Protein AF-A0A8T4HZS8-F1 (afdb_monomer_lite)

Structure (mmCIF, N/CA/C/O backbone):
data_AF-A0A8T4HZS8-F1
#
_entry.id   AF-A0A8T4HZS8-F1
#
loop_
_atom_site.group_PDB
_atom_site.id
_atom_site.type_symbol
_atom_site.label_atom_id
_atom_site.label_alt_id
_atom_site.label_comp_id
_atom_site.label_asym_id
_atom_site.label_entity_id
_atom_site.label_seq_id
_atom_site.pdbx_PDB_ins_code
_atom_site.Cartn_x
_atom_site.Cartn_y
_atom_site.Cartn_z
_atom_site.occupancy
_atom_site.B_iso_or_equiv
_atom_site.auth_seq_id
_atom_site.auth_comp_id
_atom_site.auth_asym_id
_atom_site.auth_atom_id
_atom_site.pdbx_PDB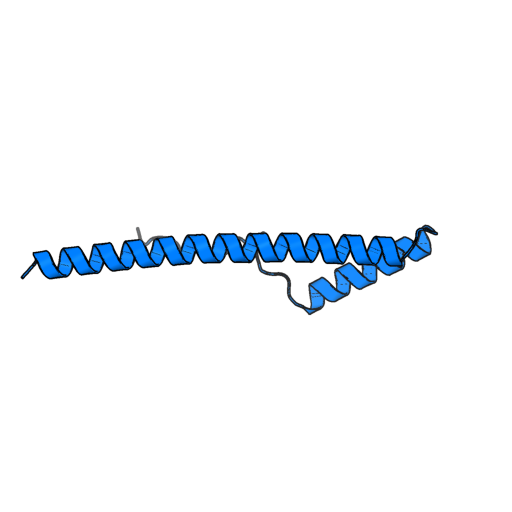_model_num
ATOM 1 N N . THR A 1 1 ? 1.312 -15.686 34.376 1.00 45.09 1 THR A N 1
ATOM 2 C CA . THR A 1 1 ? 2.400 -15.305 33.451 1.00 45.09 1 THR A CA 1
ATOM 3 C C . THR A 1 1 ? 2.007 -13.997 32.793 1.00 45.09 1 THR A C 1
ATOM 5 O O . THR A 1 1 ? 0.875 -13.920 32.331 1.00 45.09 1 THR A O 1
ATOM 8 N N . PRO A 1 2 ? 2.835 -12.938 32.828 1.00 39.00 2 PRO A N 1
ATOM 9 C CA . PRO A 1 2 ? 2.493 -11.698 32.139 1.00 39.00 2 PRO A CA 1
ATOM 10 C C . PRO A 1 2 ? 2.505 -11.963 30.630 1.00 39.00 2 PRO A C 1
ATOM 12 O O . PRO A 1 2 ? 3.385 -12.671 30.140 1.00 39.00 2 PRO A O 1
ATOM 15 N N . ALA A 1 3 ? 1.494 -11.461 29.919 1.00 42.94 3 ALA A N 1
ATOM 16 C CA . ALA A 1 3 ? 1.421 -11.569 28.469 1.00 42.94 3 ALA A CA 1
ATOM 17 C C . ALA A 1 3 ? 2.682 -10.934 27.869 1.00 42.94 3 ALA A C 1
ATOM 19 O O . ALA A 1 3 ? 3.007 -9.787 28.180 1.00 42.94 3 ALA A O 1
ATOM 20 N N . ALA A 1 4 ? 3.418 -11.702 27.064 1.00 51.88 4 ALA A N 1
ATOM 21 C CA . ALA A 1 4 ? 4.544 -11.166 26.320 1.00 51.88 4 ALA A CA 1
ATOM 22 C C . ALA A 1 4 ? 4.036 -10.004 25.446 1.00 51.88 4 ALA A C 1
ATOM 24 O O . ALA A 1 4 ? 2.973 -10.147 24.833 1.00 51.88 4 ALA A O 1
ATOM 25 N N . PRO A 1 5 ? 4.737 -8.857 25.401 1.00 51.09 5 PRO A N 1
ATOM 26 C CA . PRO A 1 5 ? 4.378 -7.789 24.482 1.00 51.09 5 PRO A CA 1
ATOM 27 C C . PRO A 1 5 ? 4.407 -8.360 23.064 1.00 51.09 5 PRO A C 1
ATOM 29 O O . PRO A 1 5 ? 5.390 -8.995 22.679 1.00 51.09 5 PRO A O 1
ATOM 32 N N . CYS A 1 6 ? 3.317 -8.176 22.318 1.00 50.25 6 CYS A N 1
ATOM 33 C CA . CYS A 1 6 ? 3.264 -8.510 20.902 1.00 50.25 6 CYS A CA 1
ATOM 34 C C . CYS A 1 6 ? 4.414 -7.766 20.217 1.00 50.25 6 CYS A C 1
ATOM 36 O O . CYS A 1 6 ? 4.366 -6.542 20.081 1.00 50.25 6 CYS A O 1
ATOM 38 N N . LEU A 1 7 ? 5.477 -8.490 19.865 1.00 51.25 7 LEU A N 1
ATOM 39 C CA . LEU A 1 7 ? 6.534 -7.957 19.020 1.00 51.25 7 LEU A CA 1
ATOM 40 C C . LEU A 1 7 ? 5.867 -7.513 17.712 1.00 51.25 7 LEU A C 1
ATOM 42 O O . LEU A 1 7 ? 5.051 -8.273 17.185 1.00 51.25 7 LEU A O 1
ATOM 46 N N . PRO A 1 8 ? 6.145 -6.300 17.205 1.00 51.38 8 PRO A N 1
ATOM 47 C CA . PRO A 1 8 ? 5.705 -5.949 15.867 1.00 51.38 8 PRO A CA 1
ATOM 48 C C . PRO A 1 8 ? 6.288 -6.992 14.911 1.00 51.38 8 PRO A C 1
ATOM 50 O O . PRO A 1 8 ? 7.489 -7.267 14.956 1.00 51.38 8 PRO A O 1
ATOM 53 N N . ASP A 1 9 ? 5.436 -7.616 14.097 1.00 49.38 9 ASP A N 1
ATOM 54 C CA . ASP A 1 9 ? 5.879 -8.482 13.009 1.00 49.38 9 ASP A CA 1
ATOM 55 C C . ASP A 1 9 ? 6.813 -7.656 12.119 1.00 49.38 9 ASP A C 1
ATOM 57 O O . ASP A 1 9 ? 6.357 -6.816 11.341 1.00 49.38 9 ASP A O 1
ATOM 61 N N . ALA A 1 10 ? 8.125 -7.877 12.239 1.00 50.88 10 ALA A N 1
ATOM 62 C CA . ALA A 1 10 ? 9.141 -7.157 11.469 1.00 50.88 10 ALA A CA 1
ATOM 63 C C . ALA A 1 10 ? 8.927 -7.302 9.948 1.00 50.88 10 ALA A C 1
ATOM 65 O O . ALA A 1 10 ? 9.413 -6.493 9.163 1.00 50.88 10 ALA A O 1
ATOM 66 N N . GLU A 1 11 ? 8.161 -8.313 9.529 1.00 53.09 11 GLU A N 1
ATOM 67 C CA . GLU A 1 11 ? 7.802 -8.576 8.135 1.00 53.09 11 GLU A CA 1
ATOM 68 C C . GLU A 1 11 ? 6.67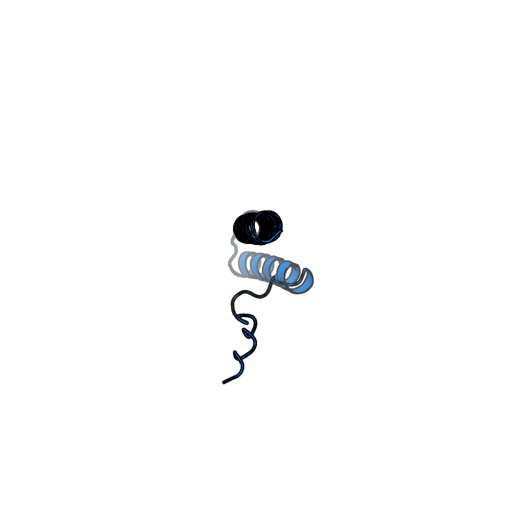4 -7.681 7.587 1.00 53.09 11 GLU A C 1
ATOM 70 O O . GLU A 1 11 ? 6.431 -7.685 6.382 1.00 53.09 11 GLU A O 1
ATOM 75 N N . ASN A 1 12 ? 5.986 -6.899 8.429 1.00 52.28 12 ASN A N 1
ATOM 76 C CA . ASN A 1 12 ? 4.905 -5.990 8.017 1.00 52.28 12 ASN A CA 1
ATOM 77 C C . ASN A 1 12 ? 5.166 -4.523 8.403 1.00 52.28 12 ASN A C 1
ATOM 79 O O . ASN A 1 12 ? 4.228 -3.722 8.408 1.00 52.28 12 ASN A O 1
ATOM 83 N N . GLU A 1 13 ? 6.408 -4.145 8.728 1.00 63.12 13 GLU A N 1
ATOM 84 C CA . GLU A 1 13 ? 6.698 -2.739 9.014 1.00 63.12 13 GLU A CA 1
ATOM 85 C C . GLU A 1 13 ? 6.425 -1.854 7.782 1.00 63.12 13 GLU A C 1
ATOM 87 O O . GLU A 1 13 ? 6.841 -2.193 6.665 1.00 63.12 13 GLU A O 1
ATOM 92 N N . PRO A 1 14 ? 5.744 -0.704 7.958 1.00 66.38 14 PRO A N 1
ATOM 93 C CA . PRO A 1 14 ? 5.478 0.210 6.860 1.00 66.38 14 PRO A CA 1
ATOM 94 C C . PRO A 1 14 ? 6.796 0.673 6.245 1.00 66.38 14 PRO A C 1
ATOM 96 O O . PRO A 1 14 ? 7.645 1.255 6.925 1.00 66.38 14 PRO A O 1
ATOM 99 N N . GLN A 1 15 ? 6.969 0.463 4.939 1.00 73.44 15 GLN A N 1
ATOM 100 C CA . GLN A 1 15 ? 8.185 0.906 4.261 1.00 73.44 15 GLN A CA 1
ATOM 101 C C . GLN A 1 15 ? 8.366 2.417 4.419 1.00 73.44 15 GLN A C 1
ATOM 103 O O . GLN A 1 15 ? 7.461 3.219 4.158 1.00 73.44 15 GLN A O 1
ATOM 108 N N . THR A 1 16 ? 9.568 2.839 4.790 1.00 83.12 16 THR A N 1
ATOM 109 C CA . THR A 1 16 ? 9.892 4.264 4.860 1.00 83.12 16 THR A CA 1
ATOM 110 C C . THR A 1 16 ? 9.830 4.892 3.466 1.00 83.12 16 T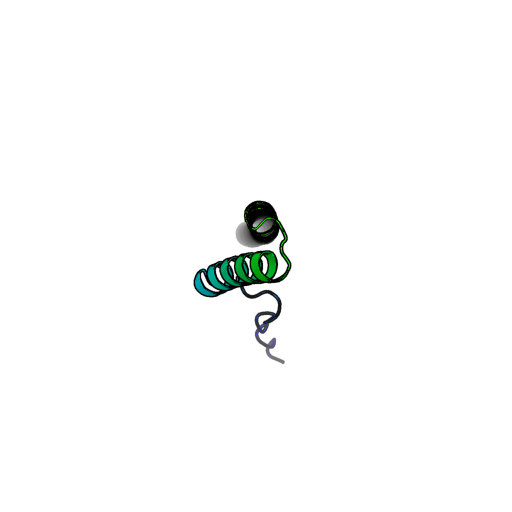HR A C 1
ATOM 112 O O . THR A 1 16 ? 10.039 4.234 2.443 1.00 83.12 16 THR A O 1
ATOM 115 N N . GLY A 1 17 ? 9.592 6.204 3.393 1.00 82.50 17 GLY A N 1
ATOM 116 C CA . GLY A 1 17 ? 9.620 6.914 2.109 1.00 82.50 17 GLY A CA 1
ATOM 117 C C . GLY A 1 17 ? 10.969 6.798 1.381 1.00 82.50 17 GLY A C 1
ATOM 118 O O . GLY A 1 17 ? 11.011 6.873 0.158 1.00 82.50 17 GLY A O 1
ATOM 119 N N . ALA A 1 18 ? 12.072 6.590 2.110 1.00 88.12 18 ALA A N 1
ATOM 120 C CA . ALA A 1 18 ? 13.386 6.346 1.518 1.00 88.12 18 ALA A CA 1
ATOM 121 C C . ALA A 1 18 ? 13.472 4.970 0.841 1.00 88.12 18 ALA A C 1
ATOM 123 O O . ALA A 1 18 ? 13.947 4.887 -0.287 1.00 88.12 18 ALA A O 1
ATOM 124 N N . GLN A 1 19 ? 12.954 3.921 1.487 1.00 89.00 19 GLN A N 1
ATOM 125 C CA . GLN A 1 19 ? 12.916 2.565 0.924 1.00 89.00 19 GLN A CA 1
ATOM 126 C C . GLN A 1 19 ? 12.061 2.499 -0.347 1.00 89.00 19 GLN A C 1
ATOM 128 O O . GLN A 1 19 ? 12.476 1.897 -1.334 1.00 89.00 19 GLN A O 1
ATOM 133 N N . ARG A 1 20 ? 10.912 3.185 -0.359 1.00 89.38 20 ARG A N 1
ATOM 134 C CA . ARG A 1 20 ? 10.038 3.283 -1.541 1.00 89.38 20 ARG A CA 1
ATOM 135 C C . ARG A 1 20 ? 10.728 3.948 -2.731 1.00 89.38 20 ARG A C 1
ATOM 137 O O . ARG A 1 20 ? 10.817 3.375 -3.815 1.00 89.38 20 ARG A O 1
ATOM 144 N N . ARG A 1 21 ? 11.350 5.112 -2.505 1.00 91.81 21 ARG A N 1
ATOM 145 C CA . ARG A 1 21 ? 12.146 5.792 -3.545 1.00 91.81 21 ARG A CA 1
ATOM 146 C C . ARG A 1 21 ? 13.283 4.919 -4.071 1.00 91.81 21 ARG A C 1
ATOM 148 O O . ARG A 1 21 ? 13.576 4.973 -5.262 1.00 91.81 21 ARG A O 1
ATOM 155 N N . GLU A 1 22 ? 13.902 4.118 -3.209 1.00 93.75 22 GLU A N 1
ATOM 156 C CA . GLU A 1 22 ? 14.972 3.213 -3.616 1.00 93.75 22 GLU A CA 1
ATOM 157 C C . GLU A 1 22 ? 14.469 2.042 -4.470 1.00 93.75 22 GLU A C 1
ATOM 159 O O . GLU A 1 22 ? 15.096 1.727 -5.482 1.00 93.75 22 GLU A O 1
ATOM 164 N N . ARG A 1 23 ? 13.314 1.446 -4.135 1.00 92.31 23 ARG A N 1
ATOM 165 C CA . ARG A 1 23 ? 12.658 0.422 -4.972 1.00 92.31 23 ARG A CA 1
ATOM 166 C C . ARG A 1 23 ? 12.326 0.974 -6.353 1.00 92.31 23 ARG A C 1
ATOM 168 O O . ARG A 1 23 ? 12.683 0.355 -7.352 1.00 92.31 23 ARG A O 1
ATOM 175 N N . PHE A 1 24 ? 11.715 2.158 -6.405 1.00 93.50 24 PHE A N 1
ATOM 176 C CA . PHE A 1 24 ? 11.397 2.836 -7.661 1.00 93.50 24 PHE A CA 1
ATOM 177 C C . PHE A 1 24 ? 12.651 3.078 -8.505 1.00 93.50 24 PHE A C 1
ATOM 179 O O . PHE A 1 24 ? 12.714 2.687 -9.670 1.00 93.50 24 PHE A O 1
ATOM 186 N N . ARG A 1 25 ? 13.685 3.669 -7.897 1.00 96.06 25 ARG A N 1
ATOM 187 C CA . ARG A 1 25 ? 14.962 3.957 -8.554 1.00 96.06 25 ARG A CA 1
ATOM 188 C C . ARG A 1 25 ? 15.605 2.687 -9.110 1.00 96.06 25 ARG A C 1
ATOM 190 O O . ARG A 1 25 ? 16.023 2.665 -10.263 1.00 96.06 25 ARG A O 1
ATOM 197 N N . THR A 1 26 ? 15.647 1.631 -8.305 1.00 96.44 26 THR A N 1
ATOM 198 C CA . THR A 1 26 ? 16.232 0.341 -8.685 1.00 96.44 26 THR A CA 1
ATOM 199 C C . THR A 1 26 ? 15.476 -0.299 -9.846 1.00 96.44 26 THR A C 1
ATOM 201 O O . THR A 1 26 ? 16.105 -0.760 -10.793 1.00 96.44 26 THR A O 1
ATOM 204 N N . ALA A 1 27 ? 14.141 -0.294 -9.814 1.00 94.38 27 ALA A N 1
ATOM 205 C CA . ALA A 1 27 ? 13.326 -0.861 -10.886 1.00 94.38 27 ALA A CA 1
ATOM 206 C C . ALA A 1 27 ? 13.538 -0.132 -12.220 1.00 94.38 27 ALA A C 1
ATOM 208 O O . ALA A 1 27 ? 13.705 -0.777 -13.252 1.00 94.38 27 ALA A O 1
ATOM 209 N N . VAL A 1 28 ? 13.598 1.202 -12.189 1.00 96.44 28 VAL A N 1
ATOM 210 C CA . VAL A 1 28 ? 13.868 2.013 -13.383 1.00 96.44 28 VAL A CA 1
ATOM 211 C C . VAL A 1 28 ? 15.266 1.732 -13.937 1.00 96.44 28 VAL A C 1
ATOM 213 O O . VAL A 1 28 ? 15.407 1.532 -15.141 1.00 96.44 28 VAL A O 1
ATOM 216 N N . TYR A 1 29 ? 16.296 1.658 -13.087 1.00 97.00 29 TYR A N 1
ATOM 217 C CA . TYR A 1 29 ? 17.648 1.330 -13.551 1.00 97.00 29 TYR A CA 1
ATOM 218 C C . TYR A 1 29 ? 17.740 -0.073 -14.154 1.00 97.00 29 TYR A C 1
ATOM 220 O O . TYR A 1 29 ? 18.322 -0.232 -15.222 1.00 97.00 29 TYR A O 1
ATOM 228 N N . GLN A 1 30 ? 17.118 -1.072 -13.528 1.00 96.12 30 GLN A N 1
ATOM 229 C CA . GLN A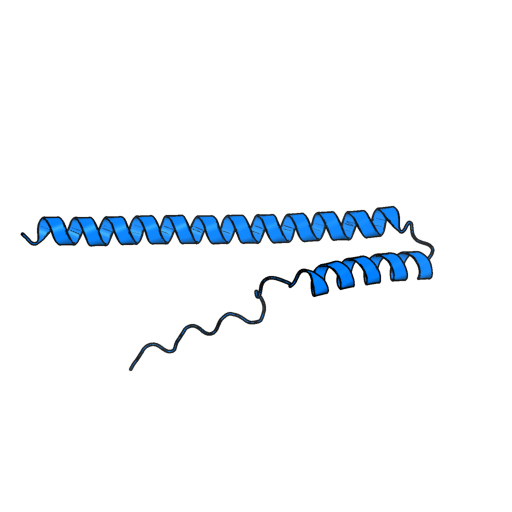 1 30 ? 17.105 -2.435 -14.064 1.00 96.12 30 GLN A CA 1
ATOM 230 C C . GLN A 1 30 ? 16.368 -2.531 -15.402 1.00 96.12 30 GLN A C 1
ATOM 232 O O . GLN A 1 30 ? 16.795 -3.289 -16.269 1.00 96.12 30 GLN A O 1
ATOM 237 N N . ALA A 1 31 ? 15.284 -1.773 -15.586 1.00 96.00 31 ALA A N 1
ATOM 238 C CA . ALA A 1 31 ? 14.581 -1.712 -16.865 1.00 96.00 31 ALA A CA 1
ATOM 239 C C . ALA A 1 31 ? 15.492 -1.153 -17.968 1.00 96.00 31 ALA A C 1
ATOM 241 O O . ALA A 1 31 ? 15.601 -1.745 -19.038 1.00 96.00 31 ALA A O 1
ATOM 242 N N . ILE A 1 32 ? 16.233 -0.080 -17.669 1.00 95.38 32 ILE A N 1
ATOM 243 C CA . ILE A 1 32 ? 17.212 0.501 -18.598 1.00 95.38 32 ILE A CA 1
ATOM 244 C C . ILE A 1 32 ? 18.310 -0.513 -18.950 1.00 95.38 32 ILE A C 1
ATOM 246 O O . ILE A 1 32 ? 18.634 -0.672 -20.124 1.00 95.38 32 ILE A O 1
ATOM 250 N N . GLU A 1 33 ? 18.867 -1.223 -17.964 1.00 97.00 33 GLU A N 1
ATOM 251 C CA . GLU A 1 33 ? 19.913 -2.236 -18.189 1.00 97.00 33 GLU A CA 1
ATOM 252 C C . GLU A 1 33 ? 19.436 -3.412 -19.052 1.00 97.00 33 GLU A C 1
ATOM 254 O O . GLU A 1 33 ? 20.223 -3.985 -19.806 1.00 97.00 33 GLU A O 1
ATOM 259 N N . ARG A 1 34 ? 18.151 -3.766 -18.959 1.00 95.69 34 ARG A N 1
ATOM 260 C CA . ARG A 1 34 ? 17.533 -4.842 -19.747 1.00 95.69 34 ARG A CA 1
ATOM 261 C C . ARG A 1 34 ? 17.053 -4.388 -21.127 1.00 95.69 34 ARG A C 1
ATOM 263 O O . ARG A 1 34 ? 16.766 -5.239 -21.964 1.00 95.69 34 ARG A O 1
ATOM 270 N N . GLY A 1 35 ? 17.008 -3.078 -21.378 1.00 95.62 35 GLY A N 1
ATOM 271 C CA . GLY A 1 35 ? 16.421 -2.506 -22.591 1.00 95.62 35 GLY A CA 1
ATOM 272 C C . GLY A 1 35 ? 14.886 -2.512 -22.599 1.00 95.62 35 GLY A C 1
ATOM 273 O O . GLY A 1 35 ? 14.294 -2.386 -23.669 1.00 95.62 35 GLY A O 1
ATOM 274 N N . ASP A 1 36 ? 14.259 -2.658 -21.429 1.00 95.81 36 ASP A N 1
ATOM 275 C CA . ASP A 1 36 ? 12.810 -2.556 -21.235 1.00 95.81 36 ASP A CA 1
ATOM 276 C C . ASP A 1 36 ? 12.369 -1.078 -21.174 1.00 95.81 36 ASP A C 1
ATOM 278 O O . ASP A 1 36 ? 13.194 -0.173 -21.010 1.00 95.81 36 ASP A O 1
ATOM 282 N N . ASP A 1 37 ? 11.060 -0.806 -21.261 1.00 96.38 37 ASP A N 1
ATOM 283 C CA . ASP A 1 37 ? 10.531 0.553 -21.090 1.00 96.38 37 ASP A CA 1
ATOM 284 C C . ASP A 1 37 ? 10.595 0.987 -19.605 1.00 96.38 37 ASP A C 1
ATOM 286 O O . ASP A 1 37 ? 9.855 0.457 -18.763 1.00 96.38 37 ASP A O 1
ATOM 290 N N . PRO A 1 38 ? 11.423 1.989 -19.240 1.00 94.31 38 PRO A N 1
ATOM 291 C CA . PRO A 1 38 ? 11.504 2.475 -17.866 1.00 94.31 38 PRO A CA 1
ATOM 292 C C . PRO A 1 38 ? 10.189 3.088 -17.369 1.00 94.31 38 PRO A C 1
ATOM 294 O O . PRO A 1 38 ? 9.947 3.101 -16.160 1.00 94.31 38 PRO A O 1
ATOM 297 N N . ALA A 1 39 ? 9.331 3.594 -18.261 1.00 95.25 39 ALA A N 1
ATOM 298 C CA . ALA A 1 39 ? 8.034 4.144 -17.882 1.00 95.25 39 ALA A CA 1
ATOM 299 C C . ALA A 1 39 ? 7.060 3.043 -17.444 1.00 95.25 39 ALA A C 1
ATOM 301 O O . ALA A 1 39 ? 6.288 3.244 -16.504 1.00 95.25 39 ALA A O 1
ATOM 302 N N . GLU A 1 40 ? 7.112 1.876 -18.085 1.00 95.75 40 GLU A N 1
ATOM 303 C CA . GLU A 1 40 ? 6.317 0.712 -17.696 1.00 95.75 40 GLU A CA 1
ATOM 304 C C . GLU A 1 40 ? 6.793 0.146 -16.353 1.00 95.75 40 GLU A C 1
ATOM 306 O O . GLU A 1 40 ? 5.981 -0.062 -15.450 1.00 95.75 40 GLU A O 1
ATOM 311 N N . ALA A 1 41 ? 8.109 0.022 -16.157 1.00 94.81 41 ALA A N 1
ATOM 312 C CA . ALA A 1 41 ? 8.682 -0.395 -14.876 1.00 94.81 41 ALA A CA 1
ATOM 313 C C . ALA A 1 41 ? 8.332 0.572 -13.728 1.00 94.81 41 ALA A C 1
ATOM 315 O O . ALA A 1 41 ? 7.961 0.141 -12.634 1.00 94.81 41 ALA A O 1
ATOM 316 N N . ALA A 1 42 ? 8.388 1.885 -13.979 1.00 94.25 42 ALA A N 1
ATOM 317 C CA . ALA A 1 42 ? 7.982 2.908 -13.019 1.00 94.25 42 ALA A CA 1
ATOM 318 C C . ALA A 1 42 ? 6.501 2.785 -12.623 1.00 94.25 42 ALA A C 1
ATOM 320 O O . ALA A 1 42 ? 6.167 2.885 -11.440 1.00 94.25 42 ALA A O 1
ATOM 321 N N . ARG A 1 43 ? 5.613 2.548 -13.599 1.00 95.94 43 ARG A N 1
ATOM 322 C CA . ARG A 1 43 ? 4.178 2.337 -13.350 1.00 95.94 43 ARG A CA 1
ATOM 323 C C . ARG A 1 43 ? 3.930 1.080 -12.531 1.00 95.94 43 ARG A C 1
ATOM 325 O O . ARG A 1 43 ? 3.211 1.154 -11.544 1.00 95.94 43 ARG A O 1
ATOM 332 N N . ALA A 1 44 ? 4.582 -0.030 -12.875 1.00 95.06 44 ALA A N 1
ATOM 333 C CA . ALA A 1 44 ? 4.436 -1.284 -12.143 1.00 95.06 44 ALA A CA 1
ATOM 334 C C . ALA A 1 44 ? 4.809 -1.137 -10.657 1.00 95.06 44 ALA A C 1
ATOM 336 O O . ALA A 1 44 ? 4.099 -1.646 -9.788 1.00 95.06 44 ALA A O 1
ATOM 337 N N . VAL A 1 45 ? 5.881 -0.396 -10.345 1.00 95.12 45 VAL A N 1
ATOM 338 C CA . VAL A 1 45 ? 6.237 -0.094 -8.948 1.00 95.12 45 VAL A CA 1
ATOM 339 C C . VAL A 1 45 ? 5.189 0.794 -8.283 1.00 95.12 45 VAL A C 1
ATOM 341 O O . VAL A 1 45 ? 4.769 0.492 -7.169 1.00 95.12 45 VAL A O 1
ATOM 344 N N . ALA A 1 46 ? 4.745 1.862 -8.947 1.00 92.62 46 ALA A N 1
ATOM 345 C CA . ALA A 1 46 ? 3.747 2.770 -8.384 1.00 92.62 46 ALA A CA 1
ATOM 346 C C . ALA A 1 46 ? 2.410 2.064 -8.091 1.00 92.62 46 ALA A C 1
ATOM 348 O O . ALA A 1 46 ? 1.814 2.282 -7.034 1.00 92.62 46 ALA A O 1
ATOM 349 N N . ASP A 1 47 ? 1.966 1.182 -8.987 1.00 95.44 47 ASP A N 1
ATOM 350 C CA . ASP A 1 47 ? 0.740 0.400 -8.822 1.00 95.44 47 ASP A CA 1
ATOM 351 C C . ASP A 1 47 ? 0.864 -0.595 -7.661 1.00 95.44 47 ASP A C 1
ATOM 353 O O . ASP A 1 47 ? -0.053 -0.713 -6.841 1.00 95.44 47 ASP A O 1
ATOM 357 N N . ALA A 1 48 ? 2.015 -1.267 -7.539 1.00 92.50 48 ALA A N 1
ATOM 358 C CA . ALA A 1 48 ? 2.301 -2.156 -6.416 1.00 92.50 48 ALA A CA 1
ATOM 359 C C . ALA A 1 48 ? 2.308 -1.394 -5.080 1.00 92.50 48 ALA A C 1
ATOM 361 O O . ALA A 1 48 ? 1.643 -1.813 -4.131 1.00 92.50 48 ALA A O 1
ATOM 362 N N . GLU A 1 49 ? 2.974 -0.237 -5.013 1.00 91.44 49 GLU A N 1
ATOM 363 C CA . GLU A 1 49 ? 2.982 0.611 -3.815 1.00 91.44 49 GLU A CA 1
ATOM 364 C C . GLU A 1 49 ? 1.575 1.099 -3.450 1.00 91.44 49 GLU A C 1
ATOM 366 O O . GLU A 1 49 ? 1.198 1.128 -2.275 1.00 91.44 49 GLU A O 1
ATOM 371 N N . GLN A 1 50 ? 0.764 1.462 -4.445 1.00 92.50 50 GLN A N 1
ATOM 372 C CA . GLN A 1 50 ? -0.611 1.882 -4.208 1.00 92.50 50 GLN A CA 1
ATOM 373 C C . GLN A 1 50 ? -1.475 0.731 -3.674 1.00 92.50 50 GLN A C 1
ATOM 375 O O . GLN A 1 50 ? -2.322 0.957 -2.804 1.00 92.50 50 GLN A O 1
ATOM 380 N N . ALA A 1 51 ? -1.283 -0.490 -4.175 1.00 92.75 51 ALA A N 1
ATOM 381 C CA . ALA A 1 51 ? -1.971 -1.674 -3.675 1.00 92.75 51 ALA A CA 1
ATOM 382 C C . ALA A 1 51 ? -1.567 -1.998 -2.226 1.00 92.75 51 ALA A C 1
ATOM 384 O O . ALA A 1 51 ? -2.448 -2.213 -1.390 1.00 92.75 51 ALA A O 1
ATOM 385 N N . GLU A 1 52 ? -0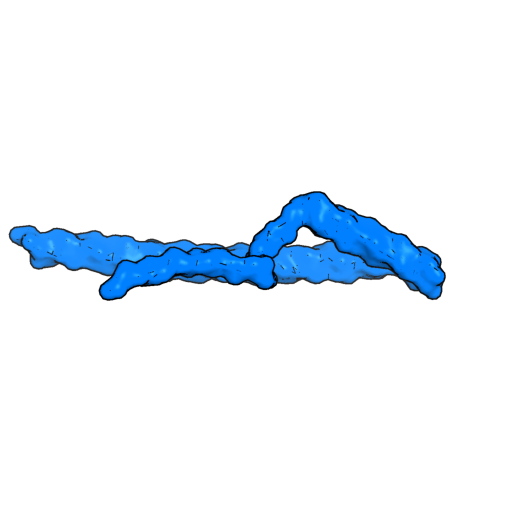.267 -1.952 -1.912 1.00 89.44 52 GLU A N 1
ATOM 386 C CA . GLU A 1 52 ? 0.269 -2.137 -0.554 1.00 89.44 52 GLU A CA 1
ATOM 387 C C . GLU A 1 52 ? -0.345 -1.111 0.423 1.00 89.44 52 GLU A C 1
ATOM 389 O O . GLU A 1 52 ? -0.907 -1.487 1.453 1.00 89.44 52 GLU A O 1
ATOM 394 N N . LEU A 1 53 ? -0.354 0.177 0.056 1.00 89.56 53 LEU A N 1
ATOM 395 C CA . LEU A 1 53 ? -0.941 1.254 0.866 1.00 89.56 53 LEU A CA 1
ATOM 396 C C . LEU A 1 53 ? -2.450 1.094 1.089 1.00 89.56 53 LEU A C 1
ATOM 398 O O . LEU A 1 53 ? -2.962 1.388 2.171 1.00 89.56 53 LEU A O 1
ATOM 402 N N . ARG A 1 54 ? -3.192 0.644 0.069 1.00 92.88 54 ARG A N 1
ATOM 403 C CA . ARG A 1 54 ? -4.632 0.367 0.205 1.00 92.88 54 ARG A CA 1
ATOM 404 C C . ARG A 1 54 ? -4.874 -0.777 1.184 1.00 92.88 54 ARG A C 1
ATOM 406 O O . ARG A 1 54 ? -5.738 -0.644 2.046 1.00 92.88 54 ARG A O 1
ATOM 413 N N . ALA A 1 55 ? -4.095 -1.852 1.085 1.00 90.38 55 ALA A N 1
ATOM 414 C CA . ALA A 1 55 ? -4.193 -2.982 2.001 1.00 90.38 55 ALA A CA 1
ATOM 415 C C . ALA A 1 55 ? -3.871 -2.571 3.448 1.00 90.38 55 ALA A C 1
ATOM 417 O O . ALA A 1 55 ? -4.598 -2.946 4.366 1.00 90.38 55 ALA A O 1
ATOM 418 N N . GLU A 1 56 ? -2.832 -1.758 3.658 1.00 89.88 56 GLU A N 1
ATOM 419 C CA . GLU A 1 56 ? -2.474 -1.226 4.977 1.00 89.88 56 GLU A CA 1
ATOM 420 C C . GLU A 1 56 ? -3.601 -0.366 5.565 1.00 89.88 56 GLU A C 1
ATOM 422 O O . GLU A 1 56 ? -4.026 -0.579 6.703 1.00 89.88 56 GLU A O 1
ATOM 427 N N . ARG A 1 57 ? -4.159 0.550 4.764 1.00 93.69 57 ARG A N 1
ATOM 428 C CA . ARG A 1 57 ? -5.310 1.374 5.157 1.00 93.69 57 ARG A CA 1
ATOM 429 C C . ARG A 1 57 ? -6.509 0.515 5.557 1.00 93.69 57 ARG A C 1
ATOM 431 O O . ARG A 1 57 ? -7.156 0.799 6.563 1.00 93.69 57 ARG A O 1
ATOM 438 N N . ASP A 1 58 ? -6.828 -0.508 4.772 1.00 95.69 58 ASP A N 1
ATOM 439 C CA . ASP A 1 58 ? -7.996 -1.355 5.018 1.00 95.69 58 ASP A CA 1
ATOM 440 C C . ASP A 1 58 ? -7.816 -2.201 6.289 1.00 95.69 58 ASP A C 1
ATOM 442 O O . ASP A 1 58 ? -8.751 -2.312 7.087 1.00 95.69 58 ASP A O 1
ATOM 446 N N . ARG A 1 59 ? -6.596 -2.694 6.552 1.00 93.19 59 ARG A N 1
ATOM 447 C CA . ARG A 1 59 ? -6.240 -3.332 7.832 1.00 93.19 59 ARG A CA 1
ATOM 448 C C . ARG A 1 59 ? -6.393 -2.361 9.001 1.00 93.19 59 ARG A C 1
ATOM 450 O O . ARG A 1 59 ? -7.069 -2.690 9.972 1.00 93.19 59 ARG A O 1
ATOM 457 N N . ALA A 1 60 ? -5.826 -1.158 8.895 1.00 91.94 60 ALA A N 1
ATOM 458 C CA . ALA A 1 60 ? -5.914 -0.142 9.943 1.00 91.94 60 ALA A CA 1
ATOM 459 C C . ALA A 1 60 ? -7.372 0.233 10.248 1.00 91.94 60 ALA A C 1
ATOM 461 O O . ALA A 1 60 ? -7.764 0.323 11.412 1.00 91.94 60 ALA A O 1
ATOM 462 N N . ARG A 1 61 ? -8.203 0.371 9.208 1.00 96.00 61 ARG A N 1
ATOM 463 C CA . ARG A 1 61 ? -9.641 0.615 9.348 1.00 96.00 61 ARG A CA 1
ATOM 464 C C . ARG A 1 61 ? -10.347 -0.534 10.066 1.00 96.00 61 ARG A C 1
ATOM 466 O O . ARG A 1 61 ? -11.152 -0.277 10.955 1.00 96.00 61 ARG A O 1
ATOM 473 N N . SER A 1 62 ? -10.054 -1.782 9.702 1.00 95.38 62 SER A N 1
ATOM 474 C CA . SER A 1 62 ? -10.633 -2.953 10.369 1.00 95.38 62 SER A CA 1
ATOM 475 C C . SER A 1 62 ? -10.273 -2.987 11.856 1.00 95.38 62 SER A C 1
ATOM 477 O O . SER A 1 62 ? -11.139 -3.232 12.695 1.00 95.38 62 SER A O 1
ATOM 479 N N . THR A 1 63 ? -9.015 -2.698 12.191 1.00 95.31 63 THR A N 1
ATOM 480 C CA . THR A 1 63 ? -8.555 -2.617 13.581 1.00 95.31 63 THR A CA 1
ATOM 481 C C . THR A 1 63 ? -9.259 -1.494 14.338 1.00 95.31 63 THR A C 1
ATOM 483 O O . THR A 1 63 ? -9.727 -1.719 15.449 1.00 95.31 63 THR A O 1
ATOM 486 N N . ALA A 1 64 ? -9.399 -0.308 13.739 1.00 94.88 64 ALA A N 1
ATOM 487 C CA . ALA A 1 64 ? -10.103 0.814 14.359 1.00 94.88 64 ALA A CA 1
ATOM 488 C C . ALA A 1 64 ? -11.563 0.464 14.688 1.00 94.88 64 ALA A C 1
ATOM 490 O O . ALA A 1 64 ?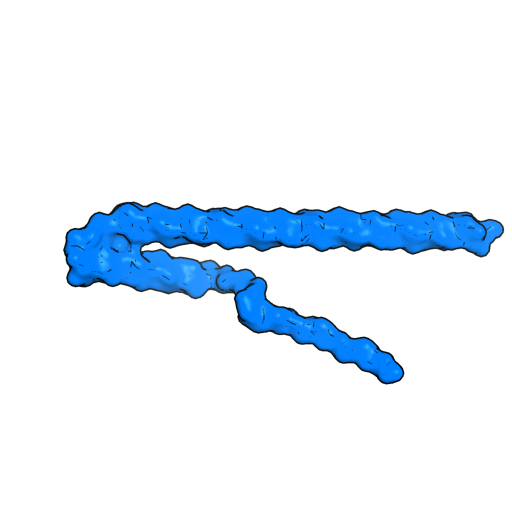 -11.992 0.653 15.822 1.00 94.88 64 ALA A O 1
ATOM 491 N N . VAL A 1 65 ? -12.290 -0.144 13.744 1.00 97.50 65 VAL A N 1
ATOM 492 C CA . VAL A 1 65 ? -13.674 -0.597 13.966 1.00 97.50 65 VAL A CA 1
ATOM 493 C C . VAL A 1 65 ? -13.750 -1.637 15.090 1.00 97.50 65 VAL A C 1
ATOM 495 O O . VAL A 1 65 ? -14.646 -1.584 15.931 1.00 97.50 65 VAL A O 1
ATOM 498 N N . ALA A 1 66 ? -12.806 -2.581 15.144 1.00 96.56 66 ALA A N 1
ATOM 499 C CA . ALA A 1 66 ? -12.759 -3.569 16.220 1.00 96.56 66 ALA A CA 1
ATOM 500 C C . ALA A 1 66 ? -12.541 -2.912 17.595 1.00 96.56 66 ALA A C 1
ATOM 502 O O . ALA A 1 66 ? -13.221 -3.268 18.558 1.00 96.56 66 ALA A O 1
ATOM 503 N N . LEU A 1 67 ? -11.642 -1.927 17.678 1.00 96.31 67 LEU A N 1
ATOM 504 C CA . LEU A 1 67 ? -11.378 -1.174 18.905 1.00 96.31 67 LEU A CA 1
ATOM 505 C C . LEU A 1 67 ? -12.581 -0.322 19.331 1.00 96.31 67 LEU A C 1
ATOM 507 O O . LEU A 1 67 ? -12.908 -0.280 20.515 1.00 96.31 67 LEU A O 1
ATOM 511 N N . GLU A 1 68 ? -13.275 0.315 18.387 1.00 96.62 68 GLU A N 1
ATOM 512 C CA . GLU A 1 68 ? -14.506 1.068 18.659 1.00 96.62 68 GLU A CA 1
ATOM 513 C C . GLU A 1 68 ? -15.605 0.164 19.234 1.00 96.62 68 GLU A C 1
ATOM 515 O O . GLU A 1 68 ? -16.230 0.513 20.239 1.00 96.62 68 GLU A O 1
ATOM 520 N N . ASN A 1 69 ? -15.788 -1.030 18.664 1.00 95.44 69 ASN A N 1
ATOM 521 C CA . ASN A 1 69 ? -16.743 -2.017 19.170 1.00 95.44 69 ASN A CA 1
ATOM 522 C C . ASN A 1 69 ? -16.377 -2.502 20.582 1.00 95.44 69 ASN A C 1
ATOM 524 O O . ASN A 1 69 ? -17.248 -2.601 21.448 1.00 95.44 69 ASN A O 1
ATOM 528 N N . GLN A 1 70 ? -15.094 -2.770 20.843 1.00 95.69 70 GLN A N 1
ATOM 529 C CA . GLN A 1 70 ? -14.618 -3.143 22.179 1.00 95.69 70 GLN A CA 1
ATOM 530 C C . GLN A 1 70 ? -14.849 -2.017 23.195 1.00 95.69 70 GLN A C 1
ATOM 532 O O . GLN A 1 70 ? -15.322 -2.271 24.303 1.00 95.69 70 GLN A O 1
ATOM 537 N N . LEU A 1 71 ? -14.578 -0.766 22.814 1.00 95.56 71 LEU A N 1
ATOM 538 C CA . LEU A 1 71 ? -14.805 0.397 23.669 1.00 95.56 71 LEU A CA 1
ATOM 539 C C . LEU A 1 71 ? -16.294 0.581 23.992 1.00 95.56 71 LEU A C 1
ATOM 541 O O . LEU A 1 71 ? -16.641 0.887 25.133 1.00 95.56 71 LEU A O 1
ATOM 545 N N . ALA A 1 72 ? -17.175 0.375 23.010 1.00 93.81 72 ALA A N 1
ATOM 546 C CA . ALA A 1 72 ? -18.619 0.414 23.215 1.00 93.81 72 ALA A CA 1
ATOM 547 C C . ALA A 1 72 ? -19.087 -0.679 24.190 1.00 93.81 72 ALA A C 1
ATOM 549 O O . ALA A 1 72 ? -19.854 -0.383 25.106 1.00 93.81 72 ALA A O 1
ATOM 550 N N . ALA A 1 73 ? -18.578 -1.908 24.056 1.00 93.38 73 ALA A N 1
ATOM 551 C CA . ALA A 1 73 ? -18.903 -3.010 24.961 1.00 93.38 73 ALA A CA 1
ATOM 552 C C . ALA A 1 73 ? -18.472 -2.719 26.410 1.00 93.38 73 ALA A C 1
ATOM 554 O O . ALA A 1 73 ? -19.260 -2.898 27.336 1.00 93.38 73 ALA A O 1
ATOM 555 N N . VAL A 1 74 ? -17.255 -2.200 26.612 1.00 94.00 74 VAL A N 1
ATOM 556 C CA . VAL A 1 74 ? -16.759 -1.811 27.946 1.00 94.00 74 VAL A CA 1
ATOM 557 C C . VAL A 1 74 ? -17.617 -0.701 28.558 1.00 94.00 74 VAL A C 1
ATOM 559 O O . VAL A 1 74 ? -17.949 -0.761 29.741 1.00 94.00 74 VAL A O 1
ATOM 562 N N . ARG A 1 75 ? -18.011 0.300 27.760 1.00 91.62 75 ARG A N 1
ATOM 563 C CA . ARG A 1 75 ? -18.905 1.375 28.218 1.00 91.62 75 ARG A CA 1
ATOM 564 C C . ARG A 1 75 ? -20.283 0.845 28.613 1.00 91.62 75 ARG A C 1
ATOM 566 O O . ARG A 1 75 ? -20.794 1.277 29.638 1.00 91.62 75 ARG A O 1
ATOM 573 N N . GLY A 1 76 ? -20.853 -0.089 27.850 1.00 87.75 76 GLY A N 1
ATOM 574 C CA . GLY A 1 76 ? -22.129 -0.733 28.180 1.00 87.75 76 GLY A CA 1
ATOM 575 C C . GLY A 1 76 ? -22.081 -1.466 29.521 1.00 87.75 76 GLY A C 1
ATOM 576 O O . GLY A 1 76 ? -22.875 -1.175 30.407 1.00 87.75 76 GLY A O 1
ATOM 577 N N . LEU A 1 77 ? -21.064 -2.310 29.725 1.00 81.94 77 LEU A N 1
ATOM 578 C CA . LEU A 1 77 ? -20.870 -3.031 30.991 1.00 81.94 77 LEU A CA 1
ATOM 579 C C . LEU A 1 77 ? -20.711 -2.094 32.200 1.00 81.94 77 LEU A C 1
ATOM 581 O O . LEU A 1 77 ? -21.143 -2.424 33.303 1.00 81.94 77 LEU A O 1
ATOM 585 N N . HIS A 1 78 ? -20.085 -0.928 32.009 1.00 76.25 78 HIS A N 1
ATOM 586 C CA . HIS A 1 78 ? -19.935 0.066 33.072 1.00 76.25 78 HIS A CA 1
ATOM 587 C C . HIS A 1 78 ? -21.268 0.724 33.454 1.00 76.25 78 HIS A C 1
ATOM 589 O O . HIS A 1 78 ? -21.487 0.995 34.632 1.00 76.25 78 HIS A O 1
ATOM 595 N N . VAL A 1 79 ? -22.157 0.957 32.483 1.00 73.81 79 VAL A N 1
ATOM 596 C CA . VAL A 1 79 ? -23.500 1.508 32.729 1.00 73.81 79 VAL A CA 1
ATOM 597 C C . VAL A 1 79 ? -24.385 0.497 33.462 1.00 73.81 79 VAL A C 1
ATOM 599 O O . VAL A 1 79 ? -25.112 0.892 34.363 1.00 73.81 79 VAL A O 1
ATOM 602 N N . ASP A 1 80 ? -24.266 -0.795 33.149 1.00 65.81 80 ASP A N 1
ATOM 603 C CA . ASP A 1 80 ? -25.052 -1.863 33.789 1.00 65.81 80 ASP A CA 1
ATOM 604 C C . ASP A 1 80 ? -24.579 -2.220 35.218 1.00 65.81 80 ASP A C 1
ATOM 606 O O . ASP A 1 80 ? -25.219 -3.014 35.906 1.00 65.81 80 ASP A O 1
ATOM 610 N N . SER A 1 81 ? -23.446 -1.666 35.669 1.00 64.19 81 SER A N 1
ATOM 611 C CA . SER A 1 81 ? -22.856 -1.934 36.993 1.00 64.19 81 SER A CA 1
ATOM 612 C C . SER A 1 81 ? -23.207 -0.888 38.071 1.00 64.19 81 SER A C 1
ATOM 614 O O . SER A 1 81 ? -22.672 -0.979 39.179 1.00 64.19 81 SER A O 1
ATOM 616 N N . TYR A 1 82 ? -24.067 0.092 37.763 1.00 51.91 82 TYR A N 1
ATOM 617 C CA . TYR A 1 82 ? -24.569 1.134 38.676 1.00 51.91 82 TYR A CA 1
ATOM 618 C C . TYR A 1 82 ? -26.075 0.994 38.912 1.00 51.91 82 TYR A C 1
ATOM 620 O O . TYR A 1 82 ? -26.502 1.285 40.054 1.00 51.91 82 TYR A O 1
#

Radius of gyration: 21.26 Å; chains: 1; bounding box: 45×22×61 Å

pLDDT: mean 84.36, std 17.07, range [39.0, 97.5]

Sequence (82 aa):
TPAAPCLPDAENEPQTGAQRRERFRTAVYQAIERGDDPAEAARAVADAEQAELRAERDRARSTAVALENQLAAVRGLHVDSY

Secondary structure (DSSP, 8-state):
-PPPP----GGGPPPPHHHHHHHHHHHHHHHHHHT--HHHHHHHHHHHHHHHHHHHHHHHHHHHHHHHHHHHHHHHHHHTT-

Foldseek 3Di:
DPDDPPDPPPVLPDDDPVNLVVCLVVQLVVCVVVVHDSVVSNVVSVVVNVVSVVVVVVVVVVVVVVVVVVVVVVVVVVVVVD